Protein AF-A0A9P4HEZ0-F1 (afdb_monomer)

Structure (mmCIF, N/CA/C/O backbone):
data_AF-A0A9P4HEZ0-F1
#
_entry.id   AF-A0A9P4HEZ0-F1
#
loop_
_atom_site.group_PDB
_atom_site.id
_atom_site.type_symbol
_atom_site.label_atom_id
_atom_site.label_alt_id
_atom_site.label_comp_id
_atom_site.label_asym_id
_atom_site.label_entity_id
_atom_site.label_seq_id
_atom_site.pdbx_PDB_ins_code
_atom_site.Cartn_x
_atom_site.Cartn_y
_atom_site.Cartn_z
_atom_site.occupancy
_atom_site.B_iso_or_equiv
_atom_site.auth_seq_id
_atom_site.auth_comp_id
_atom_site.auth_asym_id
_atom_site.auth_atom_id
_atom_site.pdbx_PDB_model_num
ATOM 1 N N . GLU A 1 1 ? -12.670 4.880 1.208 1.00 59.12 1 GLU A N 1
ATOM 2 C CA . GLU A 1 1 ? -13.000 4.079 2.404 1.00 59.12 1 GLU A CA 1
ATOM 3 C C . GLU A 1 1 ? -14.135 3.128 2.044 1.00 59.12 1 GLU A C 1
ATOM 5 O O . GLU A 1 1 ? -14.839 3.412 1.084 1.00 59.12 1 GLU A O 1
ATOM 10 N N . THR A 1 2 ? -14.308 2.001 2.740 1.00 75.50 2 THR A N 1
ATOM 11 C CA . THR A 1 2 ? -15.514 1.177 2.539 1.00 75.50 2 THR A CA 1
ATOM 12 C C . THR A 1 2 ? -16.709 1.837 3.237 1.00 75.50 2 THR A C 1
ATOM 14 O O . THR A 1 2 ? -16.527 2.421 4.311 1.00 75.50 2 THR A O 1
ATOM 17 N N . PRO A 1 3 ? -17.930 1.753 2.677 1.00 83.38 3 PRO A N 1
ATOM 18 C CA . PRO A 1 3 ? -19.104 2.421 3.244 1.00 83.38 3 PRO A CA 1
ATOM 19 C C . PRO A 1 3 ? -19.398 1.969 4.683 1.00 83.38 3 PRO A C 1
ATOM 21 O O . PRO A 1 3 ? -19.691 2.795 5.542 1.00 83.38 3 PRO A O 1
ATOM 24 N N . THR A 1 4 ? -19.229 0.680 4.988 1.00 87.50 4 THR A N 1
ATOM 25 C CA . THR A 1 4 ? -19.408 0.127 6.343 1.00 87.50 4 THR A CA 1
ATOM 26 C C . THR A 1 4 ? -18.432 0.731 7.350 1.00 87.50 4 THR A C 1
ATOM 28 O O . THR A 1 4 ? -18.814 1.086 8.460 1.00 87.50 4 THR A O 1
ATOM 31 N N . ARG A 1 5 ? -17.171 0.929 6.955 1.00 86.38 5 ARG A N 1
ATOM 32 C CA . ARG A 1 5 ? -16.154 1.526 7.825 1.00 86.38 5 ARG A CA 1
ATOM 33 C C . ARG A 1 5 ? -16.460 2.980 8.159 1.00 86.38 5 ARG A C 1
ATOM 35 O O . ARG A 1 5 ? -16.284 3.385 9.306 1.00 86.38 5 ARG A O 1
ATOM 42 N N . ALA A 1 6 ? -16.889 3.757 7.166 1.00 87.69 6 ALA A N 1
ATOM 43 C CA . ALA A 1 6 ? -17.270 5.150 7.377 1.00 87.69 6 ALA A CA 1
ATOM 44 C C . ALA A 1 6 ? -18.439 5.252 8.371 1.00 87.69 6 ALA A C 1
ATOM 46 O O . ALA A 1 6 ? -18.395 6.088 9.270 1.00 87.69 6 ALA A O 1
ATOM 47 N N . LYS A 1 7 ? -19.419 4.340 8.281 1.00 91.69 7 LYS A N 1
ATOM 48 C CA . LYS A 1 7 ? -20.529 4.241 9.242 1.00 91.69 7 LYS A CA 1
ATOM 49 C C . LYS A 1 7 ? -20.051 3.923 10.662 1.00 91.69 7 LYS A C 1
ATOM 51 O O . LYS A 1 7 ? -20.386 4.668 11.576 1.00 91.69 7 LYS A O 1
ATOM 56 N N . VAL A 1 8 ? -19.211 2.897 10.839 1.00 93.31 8 VAL A N 1
ATOM 57 C CA . VAL A 1 8 ? -18.646 2.524 12.155 1.00 93.31 8 VAL A CA 1
ATOM 58 C C . VAL A 1 8 ? -17.880 3.695 12.779 1.00 93.31 8 VAL A C 1
ATOM 60 O O . VAL A 1 8 ? -18.114 4.055 13.930 1.00 93.31 8 VAL A O 1
ATOM 63 N N . ARG A 1 9 ? -16.992 4.340 12.012 1.00 91.31 9 ARG A N 1
ATOM 64 C CA . ARG A 1 9 ? -16.218 5.501 12.485 1.00 91.31 9 ARG A CA 1
ATOM 65 C C . ARG A 1 9 ? -17.104 6.702 12.802 1.00 91.31 9 ARG A C 1
ATOM 67 O O . ARG A 1 9 ? -16.857 7.390 13.787 1.00 91.31 9 ARG A O 1
ATOM 74 N N . GLY A 1 10 ? -18.113 6.960 11.973 1.00 91.31 10 GLY A N 1
ATOM 75 C CA . GLY A 1 10 ? -19.078 8.034 12.183 1.00 91.31 10 GLY A CA 1
ATOM 76 C C . GLY A 1 10 ? -19.891 7.835 13.460 1.00 91.31 10 GLY A C 1
ATOM 77 O O . GLY A 1 10 ? -20.003 8.768 14.249 1.00 91.31 10 GLY A O 1
ATOM 78 N N . ALA A 1 11 ? -20.382 6.617 13.703 1.00 94.62 11 ALA A N 1
ATOM 79 C CA . ALA A 1 11 ? -21.128 6.273 14.912 1.00 94.62 11 ALA A CA 1
ATOM 80 C C . ALA A 1 11 ? -20.282 6.455 16.180 1.00 94.62 11 ALA A C 1
ATOM 82 O O . ALA A 1 11 ? -20.725 7.100 17.124 1.00 94.62 11 ALA A O 1
ATOM 83 N N . ILE A 1 12 ? -19.036 5.972 16.166 1.00 93.69 12 ILE A N 1
ATOM 84 C CA . ILE A 1 12 ? -18.071 6.162 17.261 1.00 93.69 12 ILE A CA 1
ATOM 85 C C . ILE A 1 12 ? -17.850 7.652 17.541 1.00 93.69 12 ILE A C 1
ATOM 87 O O . ILE A 1 12 ? -18.040 8.098 18.669 1.00 93.69 12 ILE A O 1
ATOM 91 N N . ARG A 1 13 ? -17.543 8.445 16.505 1.00 93.06 13 ARG A N 1
ATOM 92 C CA . ARG A 1 13 ? -17.342 9.898 16.640 1.00 93.06 13 ARG A CA 1
ATOM 93 C C . ARG A 1 13 ? -18.577 10.612 17.180 1.00 93.06 13 ARG A C 1
ATOM 95 O O . ARG A 1 13 ? -18.448 11.547 17.962 1.00 93.06 13 ARG A O 1
ATOM 102 N N . PHE A 1 14 ? -19.767 10.193 16.756 1.00 94.75 14 PHE A N 1
ATOM 103 C CA . PHE A 1 14 ? -21.024 10.759 17.231 1.00 94.75 14 PHE A CA 1
ATOM 104 C C . PHE A 1 14 ? -21.256 10.464 18.719 1.00 94.75 14 PHE A C 1
ATOM 106 O O . PHE A 1 14 ? -21.579 11.381 19.474 1.00 94.75 14 PHE A O 1
ATOM 113 N N . LEU A 1 15 ? -21.052 9.215 19.148 1.00 94.94 15 LEU A N 1
ATOM 114 C CA . LEU A 1 15 ? -21.206 8.801 20.546 1.00 94.94 15 LEU A CA 1
ATOM 115 C C . LEU A 1 15 ? -20.194 9.507 21.457 1.00 94.94 15 LEU A C 1
ATOM 117 O O . LEU A 1 15 ? -20.569 10.012 22.515 1.00 94.94 15 LEU A O 1
ATOM 121 N N . GLU A 1 16 ? -18.943 9.632 21.006 1.00 93.19 16 GLU A N 1
ATOM 122 C CA . GLU A 1 16 ? -17.896 10.397 21.694 1.00 93.19 16 GLU A CA 1
ATOM 123 C C . GLU A 1 16 ? -18.256 11.884 21.805 1.00 93.19 16 GLU A C 1
ATOM 125 O O . GLU A 1 16 ? -18.187 12.456 22.893 1.00 93.19 16 GLU A O 1
ATOM 130 N N . ALA A 1 17 ? -18.712 12.507 20.713 1.00 94.94 17 ALA A N 1
ATOM 131 C CA . ALA A 1 17 ? -19.114 13.914 20.703 1.00 94.94 17 ALA A CA 1
ATOM 132 C C . ALA A 1 17 ? -20.312 14.192 21.626 1.00 94.94 17 ALA A C 1
ATOM 134 O O . ALA A 1 17 ? -20.389 15.251 22.250 1.00 94.94 17 ALA A O 1
ATOM 135 N N . LYS A 1 18 ? -21.242 13.238 21.735 1.00 95.50 18 LYS A N 1
ATOM 136 C CA . LYS A 1 18 ? -22.395 13.307 22.640 1.00 95.50 18 LYS A CA 1
ATOM 137 C C . LYS A 1 18 ? -22.081 12.859 24.070 1.00 95.50 18 LYS A C 1
ATOM 139 O O . LYS A 1 18 ? -22.957 12.977 24.921 1.00 95.50 18 LYS A O 1
ATOM 144 N N . LYS A 1 19 ? -20.857 12.386 24.342 1.00 94.19 19 LYS A N 1
ATOM 145 C CA . LYS A 1 19 ? -20.417 11.840 25.638 1.00 94.19 19 LYS A CA 1
ATOM 146 C C . LYS A 1 19 ? -21.336 10.733 26.171 1.00 94.19 19 LYS A C 1
ATOM 148 O O . LYS A 1 19 ? -21.525 10.604 27.378 1.00 94.19 19 LYS A O 1
ATOM 153 N N . ILE A 1 20 ? -21.915 9.944 25.270 1.00 94.00 20 ILE A N 1
ATOM 154 C CA . ILE A 1 20 ? -22.747 8.796 25.637 1.00 94.00 20 ILE A CA 1
ATOM 155 C C . ILE A 1 20 ? -21.800 7.632 25.947 1.00 94.00 20 ILE A C 1
ATOM 157 O O . ILE A 1 20 ? -20.951 7.341 25.106 1.00 94.00 20 ILE A O 1
ATOM 161 N N . PRO A 1 21 ? -21.900 6.963 27.108 1.00 93.44 21 PRO A N 1
ATOM 162 C CA . PRO A 1 21 ? -21.130 5.752 27.376 1.00 93.44 21 PRO A CA 1
ATOM 163 C C . PRO A 1 21 ? -21.527 4.641 26.401 1.00 93.44 21 PRO A C 1
ATOM 165 O O . PRO A 1 21 ? -22.713 4.370 26.223 1.00 93.44 21 PRO A O 1
ATOM 168 N N . TYR A 1 22 ? -20.550 3.998 25.765 1.00 94.44 22 TYR A N 1
ATOM 169 C CA . TYR A 1 22 ? -20.795 2.917 24.812 1.00 94.44 22 TYR A CA 1
ATOM 170 C C . TYR A 1 22 ? -19.645 1.911 24.816 1.00 94.44 22 TYR A C 1
ATOM 172 O O . TYR A 1 22 ? -18.495 2.268 25.091 1.00 94.44 22 TYR A O 1
ATOM 180 N N . PHE A 1 23 ? -19.936 0.665 24.443 1.00 94.25 23 PHE A N 1
ATOM 181 C CA . PHE A 1 23 ? -18.904 -0.304 24.100 1.00 94.25 23 PHE A CA 1
ATOM 182 C C . PHE A 1 23 ? -18.692 -0.308 22.588 1.00 94.25 23 PHE A C 1
ATOM 184 O O . PHE A 1 23 ? -19.632 -0.340 21.796 1.00 94.25 23 PHE A O 1
ATOM 191 N N . LYS A 1 24 ? -17.427 -0.296 22.154 1.00 93.25 24 LYS A N 1
ATOM 192 C CA . LYS A 1 24 ? -17.086 -0.374 20.720 1.00 93.25 24 LYS A CA 1
ATOM 193 C C . LYS A 1 24 ? -17.627 -1.652 20.075 1.00 93.25 24 LYS A C 1
ATOM 195 O O . LYS A 1 24 ? -17.956 -1.629 18.894 1.00 93.25 24 LYS A O 1
ATOM 200 N N . GLN A 1 25 ? -17.751 -2.725 20.858 1.00 94.44 25 GLN A N 1
ATOM 201 C CA . GLN A 1 25 ? -18.311 -3.991 20.402 1.00 94.44 25 GLN A CA 1
ATOM 202 C C . GLN A 1 25 ? -19.777 -3.853 19.974 1.00 94.44 25 GLN A C 1
ATOM 204 O O . GLN A 1 25 ? -20.106 -4.300 18.883 1.00 94.44 25 GLN A O 1
ATOM 209 N N . ASP A 1 26 ? -20.601 -3.117 20.726 1.00 94.75 26 ASP A N 1
ATOM 210 C CA . ASP A 1 26 ? -22.008 -2.875 20.374 1.00 94.75 26 ASP A CA 1
ATOM 211 C C . ASP A 1 26 ? -22.139 -2.163 19.022 1.00 94.75 26 ASP A C 1
ATOM 213 O O . ASP A 1 26 ? -23.014 -2.465 18.211 1.00 94.75 26 ASP A O 1
ATOM 217 N N . VAL A 1 27 ? -21.223 -1.229 18.743 1.00 94.75 27 VAL A N 1
ATOM 218 C CA . VAL A 1 27 ? -21.169 -0.538 17.450 1.00 94.75 27 VAL A CA 1
ATOM 219 C C . VAL A 1 27 ? -20.773 -1.506 16.336 1.00 94.75 27 VAL A C 1
ATOM 221 O O . VAL A 1 27 ? -21.322 -1.439 15.238 1.00 94.75 27 VAL A O 1
ATOM 224 N N . PHE A 1 28 ? -19.824 -2.409 16.587 1.00 95.75 28 PHE A N 1
ATOM 225 C CA . PHE A 1 28 ? -19.426 -3.411 15.599 1.00 95.75 28 PHE A CA 1
ATOM 226 C C . PHE A 1 28 ? -20.570 -4.379 15.297 1.00 95.75 28 PHE A C 1
ATOM 228 O O . PHE A 1 28 ? -20.867 -4.602 14.122 1.00 95.75 28 PHE A O 1
ATOM 235 N N . ASP A 1 29 ? -21.259 -4.861 16.329 1.00 95.00 29 ASP A N 1
ATOM 236 C CA . ASP A 1 29 ? -22.385 -5.783 16.203 1.00 95.00 29 ASP A CA 1
ATOM 237 C C . ASP A 1 29 ? -23.565 -5.127 15.472 1.00 95.00 29 ASP A C 1
ATOM 239 O O . ASP A 1 29 ? -24.130 -5.730 14.558 1.00 95.00 29 ASP A O 1
ATOM 243 N N . HIS A 1 30 ? -23.860 -3.849 15.754 1.00 95.00 30 HIS A N 1
ATOM 244 C CA . HIS A 1 30 ? -24.886 -3.079 15.039 1.00 95.00 30 HIS A CA 1
ATOM 245 C C . HIS A 1 30 ? -24.638 -3.007 13.523 1.00 95.00 30 HIS A C 1
ATOM 247 O O . HIS A 1 30 ? -25.576 -3.051 12.727 1.00 95.00 30 HIS A O 1
ATOM 253 N N . PHE A 1 31 ? -23.373 -2.913 13.105 1.00 94.31 31 PHE A N 1
ATOM 254 C CA . PHE A 1 31 ? -22.991 -2.892 11.691 1.00 94.31 31 PHE A CA 1
ATOM 255 C C . PHE A 1 31 ? -22.615 -4.273 11.130 1.00 94.31 31 PHE A C 1
ATOM 257 O O . PHE A 1 31 ? -22.092 -4.339 10.014 1.00 94.31 31 PHE A O 1
ATOM 264 N N . ALA A 1 32 ? -22.879 -5.357 11.871 1.00 94.81 32 ALA A N 1
ATOM 265 C CA . ALA A 1 32 ? -22.524 -6.731 11.513 1.00 94.81 32 ALA A CA 1
ATOM 266 C C . ALA A 1 32 ? -21.029 -6.904 11.162 1.00 94.81 32 ALA A C 1
ATOM 268 O O . ALA A 1 32 ? -20.658 -7.601 10.214 1.00 94.81 32 ALA A O 1
ATOM 269 N N . VAL A 1 33 ? -20.152 -6.234 11.912 1.00 94.19 33 VAL A N 1
ATOM 270 C CA . VAL A 1 33 ? -18.697 -6.293 11.747 1.00 94.19 33 VAL A CA 1
ATOM 271 C C . VAL A 1 33 ? -18.103 -7.174 12.841 1.00 94.19 33 VAL A C 1
ATOM 273 O O . VAL A 1 33 ? -18.335 -6.954 14.022 1.00 94.19 33 VAL A O 1
ATOM 276 N N . SER A 1 34 ? -17.272 -8.150 12.467 1.00 94.12 34 SER A N 1
ATOM 277 C CA . SER A 1 34 ? -16.575 -8.978 13.463 1.00 94.12 34 SER A CA 1
ATOM 278 C C . SER A 1 34 ? -15.637 -8.142 14.343 1.00 94.12 34 SER A C 1
ATOM 280 O O . SER A 1 34 ? -15.023 -7.190 13.858 1.00 94.12 34 SER A O 1
ATOM 282 N N . HIS A 1 35 ? -15.430 -8.548 15.602 1.00 92.31 35 HIS A N 1
ATOM 283 C CA . HIS A 1 35 ? -14.535 -7.865 16.553 1.00 92.31 35 HIS A CA 1
ATOM 284 C C . HIS A 1 35 ? -13.180 -7.495 15.915 1.00 92.31 35 HIS A C 1
ATOM 286 O O . HIS A 1 35 ? -12.770 -6.333 15.898 1.00 92.31 35 HIS A O 1
ATOM 292 N N . ARG A 1 36 ? -12.504 -8.466 15.284 1.00 91.56 36 ARG A N 1
ATOM 293 C CA . ARG A 1 36 ? -11.201 -8.251 14.625 1.00 91.56 36 ARG A CA 1
ATOM 294 C C . ARG A 1 36 ? -11.267 -7.204 13.509 1.00 91.56 36 ARG A C 1
ATOM 296 O O . ARG A 1 36 ? -10.359 -6.382 13.388 1.00 91.56 36 ARG A O 1
ATOM 303 N N . GLN A 1 37 ? -12.312 -7.236 12.682 1.00 89.75 37 GLN A N 1
ATOM 304 C CA . GLN A 1 37 ? -12.492 -6.261 11.606 1.00 89.75 37 GLN A CA 1
ATOM 305 C C . GLN A 1 37 ? -12.832 -4.874 12.155 1.00 89.75 37 GLN A C 1
ATOM 307 O O . GLN A 1 37 ? -12.290 -3.894 11.652 1.00 89.75 37 GLN A O 1
ATOM 312 N N . GLY A 1 38 ? -13.660 -4.786 13.199 1.00 91.31 38 GLY A N 1
ATOM 313 C CA . GLY A 1 38 ? -14.033 -3.531 13.850 1.00 91.31 38 GLY A CA 1
ATOM 314 C C . GLY A 1 38 ? -12.810 -2.785 14.379 1.00 91.31 38 GLY A C 1
ATOM 315 O O . GLY A 1 38 ? -12.588 -1.623 14.033 1.00 91.31 38 GLY A O 1
ATOM 316 N N . TRP A 1 39 ? -11.930 -3.486 15.098 1.00 93.19 39 TR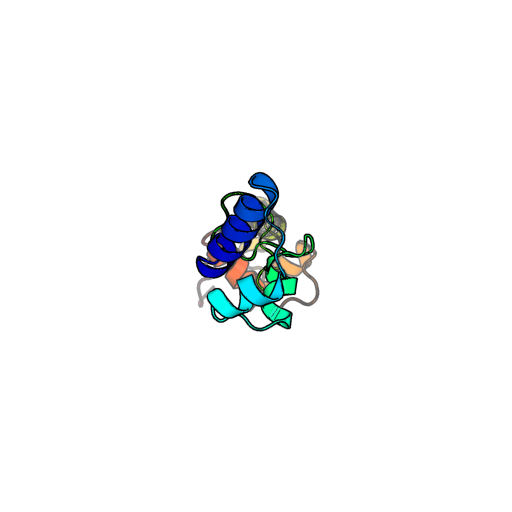P A N 1
ATOM 317 C CA . TRP A 1 39 ? -10.659 -2.927 15.569 1.00 93.19 39 TRP A CA 1
ATOM 318 C C . TRP A 1 39 ? -9.723 -2.508 14.430 1.00 93.19 39 TRP A C 1
ATOM 320 O O . TRP A 1 39 ? -9.128 -1.430 14.477 1.00 93.19 39 TRP A O 1
ATOM 330 N N . ALA A 1 40 ? -9.635 -3.304 13.361 1.00 89.25 40 ALA A N 1
ATOM 331 C CA . ALA A 1 40 ? -8.853 -2.940 12.179 1.00 89.25 40 ALA A CA 1
ATOM 332 C C . ALA A 1 40 ? -9.422 -1.716 11.435 1.00 89.25 40 ALA A C 1
ATOM 334 O O . ALA A 1 40 ? -8.683 -0.973 10.791 1.00 89.25 40 ALA A O 1
ATOM 335 N N . MET A 1 41 ? -10.736 -1.489 11.509 1.00 87.75 41 MET A N 1
ATOM 336 C CA . MET A 1 41 ? -11.385 -0.326 10.908 1.00 87.75 41 MET A CA 1
ATOM 337 C C . MET A 1 41 ? -11.062 0.966 11.660 1.00 87.75 41 MET A C 1
ATOM 339 O O . MET A 1 41 ? -10.922 2.011 11.011 1.00 87.75 41 MET A O 1
ATOM 343 N N . ILE A 1 42 ? -10.929 0.916 12.987 1.00 88.56 42 ILE A N 1
ATOM 344 C CA . ILE A 1 42 ? -10.649 2.094 13.820 1.00 88.56 42 ILE A CA 1
ATOM 345 C C . ILE A 1 42 ? -9.158 2.371 14.026 1.00 88.56 42 ILE A C 1
ATOM 347 O O . ILE A 1 42 ? -8.819 3.511 14.318 1.00 88.56 42 ILE A O 1
ATOM 351 N N . SER A 1 43 ? -8.271 1.395 13.809 1.00 86.31 43 SER A N 1
ATOM 352 C CA . SER A 1 43 ? -6.829 1.597 13.981 1.00 86.31 43 SER A CA 1
ATOM 353 C C . SER A 1 43 ? -6.246 2.649 13.022 1.00 86.31 43 SER A C 1
ATOM 355 O O . SER A 1 43 ? -6.647 2.771 11.857 1.00 86.31 43 SER A O 1
ATOM 357 N N . GLU A 1 44 ? -5.269 3.412 13.521 1.00 69.75 44 GLU A N 1
ATOM 358 C CA . GLU A 1 44 ? -4.535 4.432 12.754 1.00 69.75 44 GLU A CA 1
ATOM 359 C C . GLU A 1 44 ? -3.590 3.814 11.714 1.00 69.75 44 GLU A C 1
ATOM 361 O O . GLU A 1 44 ? -3.354 4.400 10.661 1.00 69.75 44 GLU A O 1
ATOM 366 N N . ALA A 1 45 ? -3.130 2.579 11.946 1.00 62.62 45 ALA A N 1
ATOM 367 C CA . ALA A 1 45 ? -2.248 1.827 11.048 1.00 62.62 45 ALA A CA 1
ATOM 368 C C . ALA A 1 45 ? -2.918 1.368 9.735 1.00 62.62 45 ALA A C 1
ATOM 370 O O . ALA A 1 45 ? -2.297 0.699 8.901 1.00 62.62 45 ALA A O 1
ATOM 371 N N . TYR A 1 46 ? -4.195 1.689 9.525 1.00 64.06 46 TYR A N 1
ATOM 372 C CA . TYR A 1 46 ? -4.875 1.341 8.290 1.00 64.06 46 TYR A CA 1
ATOM 373 C C . TYR A 1 46 ? -4.360 2.192 7.125 1.00 64.06 46 TYR A C 1
ATOM 375 O O . TYR A 1 46 ? -4.711 3.363 6.967 1.00 64.06 46 TYR A O 1
ATOM 383 N N . LYS A 1 47 ? -3.596 1.554 6.240 1.00 62.94 47 LYS A N 1
ATOM 384 C CA . LYS A 1 47 ? -3.262 2.111 4.929 1.00 62.94 47 LYS A CA 1
ATOM 385 C C . LYS A 1 47 ? -4.522 2.147 4.076 1.00 62.94 47 LYS A C 1
ATOM 387 O O . LYS A 1 47 ? -5.151 1.114 3.851 1.00 62.94 47 LYS A O 1
ATOM 392 N N . ASP A 1 48 ? -4.899 3.330 3.607 1.00 59.19 48 ASP A N 1
ATOM 393 C CA . ASP A 1 48 ? -6.022 3.465 2.690 1.00 59.19 48 ASP A CA 1
ATOM 394 C C . ASP A 1 48 ? -5.739 2.708 1.390 1.00 59.19 48 ASP A C 1
ATOM 396 O O . ASP A 1 48 ? -4.791 3.006 0.670 1.00 59.19 48 ASP A O 1
ATOM 400 N N . ARG A 1 49 ? -6.569 1.700 1.116 1.00 60.19 49 ARG A N 1
ATOM 401 C CA . ARG A 1 49 ? -6.468 0.831 -0.059 1.00 60.19 49 ARG A CA 1
ATOM 402 C C . ARG A 1 49 ? -7.433 1.256 -1.165 1.00 60.19 49 ARG A C 1
ATOM 404 O O . ARG A 1 49 ? -7.854 0.389 -1.927 1.00 60.19 49 ARG A O 1
ATOM 411 N N . GLN A 1 50 ? -7.883 2.510 -1.197 1.00 59.66 50 GLN A N 1
ATOM 412 C CA . GLN A 1 50 ? -8.765 3.003 -2.257 1.00 59.66 50 GLN A CA 1
ATOM 413 C C . GLN A 1 50 ? -8.168 2.756 -3.647 1.00 59.66 50 GLN A C 1
ATOM 415 O O . GLN A 1 50 ? -6.982 2.980 -3.865 1.00 59.66 50 GLN A O 1
ATOM 420 N N . HIS A 1 51 ? -9.009 2.284 -4.568 1.00 52.47 51 HIS A N 1
ATOM 421 C CA . HIS A 1 51 ? -8.677 2.169 -5.986 1.00 52.47 51 HIS A CA 1
ATOM 422 C C . HIS A 1 51 ? -8.689 3.579 -6.600 1.00 52.47 51 HIS A C 1
ATOM 424 O O . HIS A 1 51 ? -9.591 4.350 -6.281 1.00 52.47 51 HIS A O 1
ATOM 430 N N . HIS A 1 52 ? -7.710 3.920 -7.445 1.00 55.72 52 HIS A N 1
ATOM 431 C CA . HIS A 1 52 ? -7.564 5.257 -8.054 1.00 55.72 52 HIS A CA 1
ATOM 432 C C . HIS A 1 52 ? -7.516 6.410 -7.043 1.00 55.72 52 HIS A C 1
ATOM 434 O O . HIS A 1 52 ? -8.281 7.371 -7.123 1.00 55.72 52 HIS A O 1
ATOM 440 N N . ARG A 1 53 ? -6.604 6.337 -6.073 1.00 60.53 53 ARG A N 1
ATOM 441 C CA . ARG A 1 53 ? -6.386 7.476 -5.181 1.00 60.53 53 ARG A CA 1
ATOM 442 C C . ARG A 1 53 ? -5.783 8.644 -5.983 1.00 60.53 53 ARG A C 1
ATOM 444 O O . ARG A 1 53 ? -4.768 8.440 -6.643 1.00 60.53 53 ARG A O 1
ATOM 451 N N . PRO A 1 54 ? -6.349 9.865 -5.917 1.00 59.84 54 PRO A N 1
ATOM 452 C CA . PRO A 1 54 ? -5.817 11.007 -6.666 1.00 59.84 54 PRO A CA 1
ATOM 453 C C . PRO A 1 54 ? -4.464 11.496 -6.125 1.00 59.84 54 PRO A C 1
ATOM 455 O O . PRO A 1 54 ? -3.744 12.206 -6.820 1.00 59.84 54 PRO A O 1
ATOM 458 N N . LYS A 1 55 ? -4.116 11.139 -4.880 1.00 58.88 55 LYS A N 1
ATOM 459 C CA . LYS A 1 55 ? -2.846 11.478 -4.226 1.00 58.88 55 LYS A CA 1
ATOM 460 C C . LYS A 1 55 ? -2.339 10.310 -3.376 1.00 58.88 55 LYS A C 1
ATOM 462 O O . LYS A 1 55 ? -3.122 9.678 -2.661 1.00 58.88 55 LYS A O 1
ATOM 467 N N . GLY A 1 56 ? -1.026 10.091 -3.415 1.00 63.50 56 GLY A N 1
ATOM 468 C CA . GLY A 1 56 ? -0.306 9.050 -2.675 1.00 63.50 56 GLY A CA 1
ATOM 469 C C . GLY A 1 56 ? 0.326 7.998 -3.589 1.00 63.50 56 GLY A C 1
ATOM 470 O O . GLY A 1 56 ? -0.050 7.870 -4.751 1.00 63.50 56 GLY A O 1
ATOM 471 N N . GLU A 1 57 ? 1.297 7.255 -3.061 1.00 61.59 57 GLU A N 1
ATOM 472 C CA . GLU A 1 57 ? 1.898 6.124 -3.771 1.00 61.59 57 GLU A CA 1
ATOM 473 C C . GLU A 1 57 ? 0.911 4.948 -3.841 1.00 61.59 57 GLU A C 1
ATOM 475 O O . GLU A 1 57 ? 0.252 4.609 -2.855 1.00 61.59 57 GLU A O 1
ATOM 480 N N . GLU A 1 58 ? 0.802 4.315 -5.012 1.00 61.69 58 GLU A N 1
ATOM 481 C CA . GLU A 1 58 ? 0.015 3.092 -5.176 1.00 61.69 58 GLU A CA 1
ATOM 482 C C . GLU A 1 58 ? 0.679 1.962 -4.380 1.00 61.69 58 GLU A C 1
ATOM 484 O O . GLU A 1 58 ? 1.772 1.500 -4.704 1.00 61.69 58 GLU A O 1
ATOM 489 N N . HIS A 1 59 ? 0.018 1.529 -3.308 1.00 61.56 59 HIS A N 1
ATOM 490 C CA . HIS A 1 59 ? 0.517 0.467 -2.436 1.00 61.56 59 HIS A CA 1
ATOM 491 C C . HIS A 1 59 ? 0.024 -0.927 -2.851 1.00 61.56 59 HIS A C 1
ATOM 493 O O . HIS A 1 59 ? 0.376 -1.913 -2.198 1.00 61.56 59 HIS A O 1
ATOM 499 N N . ARG A 1 60 ? -0.823 -1.038 -3.886 1.00 59.41 60 ARG A N 1
ATOM 500 C CA . ARG A 1 60 ? -1.258 -2.327 -4.437 1.00 59.41 60 ARG A CA 1
ATOM 501 C C . ARG A 1 60 ? -0.360 -2.762 -5.596 1.00 59.41 60 ARG A C 1
ATOM 503 O O . ARG A 1 60 ? 0.022 -1.973 -6.452 1.00 59.41 60 ARG A O 1
ATOM 510 N N . GLY A 1 61 ? -0.120 -4.070 -5.670 1.00 68.00 61 GLY A N 1
ATOM 511 C CA . GLY A 1 61 ? 0.607 -4.706 -6.767 1.00 68.00 61 GLY A CA 1
ATOM 512 C C . GLY A 1 61 ? 2.103 -4.881 -6.503 1.00 68.00 61 GLY A C 1
ATOM 513 O O . GLY A 1 61 ? 2.668 -4.366 -5.542 1.00 68.00 61 GLY A O 1
ATOM 514 N N . ARG A 1 62 ? 2.746 -5.675 -7.362 1.00 73.56 62 ARG A N 1
ATOM 515 C CA . ARG A 1 62 ? 4.196 -5.880 -7.332 1.00 73.56 62 ARG A CA 1
ATOM 516 C C . ARG A 1 62 ? 4.893 -4.592 -7.796 1.00 73.56 62 ARG A C 1
ATOM 518 O O . ARG A 1 62 ? 4.508 -4.084 -8.853 1.00 73.56 62 ARG A O 1
ATOM 525 N N . PRO A 1 63 ? 5.934 -4.105 -7.090 1.00 73.88 63 PRO A N 1
ATOM 526 C CA . PRO A 1 63 ? 6.737 -2.985 -7.565 1.00 73.88 63 PRO A CA 1
ATOM 527 C C . PRO A 1 63 ? 7.214 -3.214 -9.000 1.00 73.88 63 PRO A C 1
ATOM 529 O O . PRO A 1 63 ? 7.613 -4.325 -9.373 1.00 73.88 63 PRO A O 1
ATOM 532 N N . ARG A 1 64 ? 7.148 -2.164 -9.821 1.00 75.12 64 ARG A N 1
ATOM 533 C CA . ARG A 1 64 ? 7.595 -2.240 -11.213 1.00 75.12 64 ARG A CA 1
ATOM 534 C C . ARG A 1 64 ? 9.101 -2.493 -11.234 1.00 75.12 64 ARG A C 1
ATOM 536 O O . ARG A 1 64 ? 9.858 -1.729 -10.649 1.00 75.12 64 ARG A O 1
ATOM 543 N N . LYS A 1 65 ? 9.527 -3.533 -11.956 1.00 82.50 65 LYS A N 1
ATOM 544 C CA . LYS A 1 65 ? 10.954 -3.807 -12.205 1.00 82.50 65 LYS A CA 1
ATOM 545 C C . LYS A 1 65 ? 11.617 -2.715 -13.049 1.00 82.50 65 LYS A C 1
ATOM 547 O O . LYS A 1 65 ? 12.807 -2.480 -12.929 1.00 82.50 65 LYS A O 1
ATOM 552 N N . VAL A 1 66 ? 10.832 -2.071 -13.911 1.00 83.75 66 VAL A N 1
ATOM 553 C CA . VAL A 1 66 ? 11.286 -1.018 -14.818 1.00 83.75 66 VAL A CA 1
ATOM 554 C C . VAL A 1 66 ? 10.692 0.305 -14.347 1.00 83.75 66 VAL A C 1
ATOM 556 O O . VAL A 1 66 ? 9.472 0.490 -14.381 1.00 83.75 66 VAL A O 1
ATOM 559 N N . THR A 1 67 ? 11.542 1.216 -13.874 1.00 85.06 67 THR A N 1
ATOM 560 C CA . THR A 1 67 ? 11.119 2.582 -13.517 1.00 85.06 67 THR A CA 1
ATOM 561 C C . THR A 1 67 ? 10.917 3.428 -14.776 1.00 85.06 67 THR A C 1
ATOM 563 O O . THR A 1 67 ? 11.455 3.102 -15.829 1.00 85.06 67 THR A O 1
ATOM 566 N N . ILE A 1 68 ? 10.179 4.540 -14.672 1.00 83.00 68 ILE A N 1
ATOM 567 C CA . ILE A 1 68 ? 9.880 5.456 -15.796 1.00 83.00 68 ILE A CA 1
ATOM 568 C C . ILE A 1 68 ? 11.154 6.047 -16.427 1.00 83.00 68 ILE A C 1
ATOM 570 O O . ILE A 1 68 ? 11.152 6.421 -17.598 1.00 83.00 68 ILE A O 1
ATOM 574 N N . TRP A 1 69 ? 12.246 6.118 -15.666 1.00 86.62 69 TRP A N 1
ATOM 575 C CA . TRP A 1 69 ? 13.531 6.610 -16.151 1.00 86.62 69 TRP A CA 1
ATOM 576 C C . TRP A 1 69 ? 14.141 5.692 -17.222 1.00 86.62 69 TRP A C 1
ATOM 578 O O . TRP A 1 69 ? 14.595 6.179 -18.253 1.00 86.62 69 TRP A O 1
ATOM 588 N N . HIS A 1 70 ? 14.056 4.369 -17.053 1.00 87.50 70 HIS A N 1
A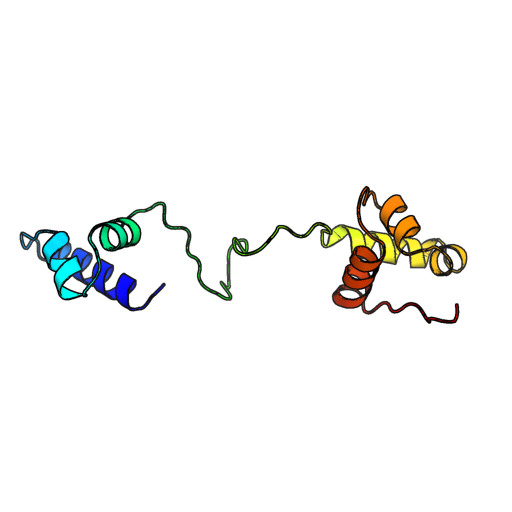TOM 589 C CA . HIS A 1 70 ? 14.711 3.434 -17.972 1.00 87.50 70 HIS A CA 1
ATOM 590 C C . HIS A 1 70 ? 14.156 3.498 -19.410 1.00 87.50 70 HIS A C 1
ATOM 592 O O . HIS A 1 70 ? 14.962 3.570 -20.333 1.00 87.50 70 HIS A O 1
ATOM 598 N N . PRO A 1 71 ? 12.827 3.533 -19.671 1.00 86.50 71 PRO A N 1
ATOM 599 C CA . PRO A 1 71 ? 12.304 3.730 -21.025 1.00 86.50 71 PRO A CA 1
ATOM 600 C C . PRO A 1 71 ? 12.740 5.042 -21.678 1.00 86.50 71 PRO A C 1
ATOM 602 O O . PRO A 1 71 ? 12.951 5.068 -22.888 1.00 86.50 71 PRO A O 1
ATOM 605 N N . LYS A 1 72 ? 12.909 6.115 -20.895 1.00 88.50 72 LYS A N 1
ATOM 606 C CA . LYS A 1 72 ? 13.404 7.400 -21.408 1.00 88.50 72 LYS A CA 1
ATOM 607 C C . LYS A 1 72 ? 14.871 7.313 -21.815 1.00 88.50 72 LYS A C 1
ATOM 609 O O . LYS A 1 72 ? 15.228 7.789 -22.886 1.00 88.50 72 LYS A O 1
ATOM 614 N N . GLU A 1 73 ? 15.699 6.662 -21.005 1.00 89.06 73 GLU A N 1
ATOM 615 C CA . GLU A 1 73 ? 17.121 6.502 -21.318 1.00 89.06 73 GLU A CA 1
ATOM 616 C C . GLU A 1 73 ? 17.341 5.565 -22.517 1.00 89.06 73 GLU A C 1
ATOM 618 O O . GLU A 1 73 ? 18.181 5.815 -23.382 1.00 89.06 73 GLU A O 1
ATOM 623 N N . MET A 1 74 ? 16.514 4.522 -22.636 1.00 86.31 74 MET A N 1
ATOM 624 C CA . MET A 1 74 ? 16.497 3.634 -23.800 1.00 86.31 74 MET A CA 1
ATOM 625 C C . MET A 1 74 ? 16.051 4.355 -25.083 1.00 86.31 74 MET A C 1
ATOM 627 O O . MET A 1 74 ? 16.606 4.099 -26.153 1.00 86.31 74 MET A O 1
ATOM 631 N N . ASP A 1 75 ? 15.066 5.255 -24.996 1.00 87.31 75 ASP A N 1
ATOM 632 C CA . ASP A 1 75 ? 14.642 6.120 -26.107 1.00 87.31 75 ASP A CA 1
ATOM 633 C C . ASP A 1 75 ? 15.748 7.093 -26.528 1.00 87.31 75 ASP A C 1
ATOM 635 O O . ASP A 1 75 ? 16.066 7.192 -27.713 1.00 87.31 75 ASP A O 1
ATOM 639 N N . ARG A 1 76 ? 16.387 7.751 -25.557 1.00 87.44 76 ARG A N 1
ATOM 640 C CA . ARG A 1 76 ? 17.530 8.639 -25.780 1.00 87.44 76 ARG A CA 1
ATOM 641 C C . ARG A 1 76 ? 18.67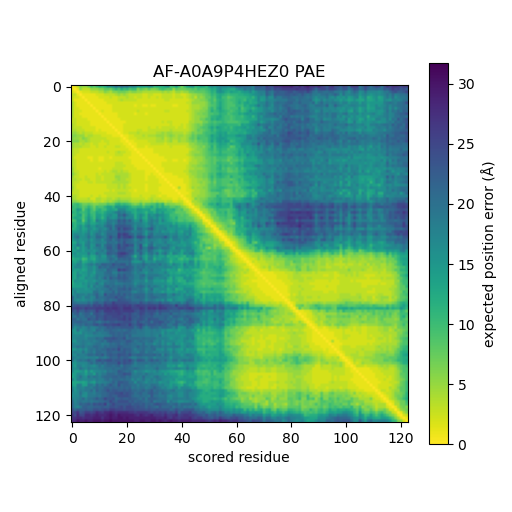4 7.911 -26.486 1.00 87.44 76 ARG A C 1
ATOM 643 O O . ARG A 1 76 ? 19.103 8.349 -27.548 1.00 87.44 76 ARG A O 1
ATOM 650 N N . THR A 1 77 ? 19.072 6.747 -25.972 1.00 85.88 77 THR A N 1
ATOM 651 C CA . THR A 1 77 ? 20.108 5.898 -26.584 1.00 85.88 77 THR A CA 1
ATOM 652 C C . THR A 1 77 ? 19.765 5.556 -28.038 1.0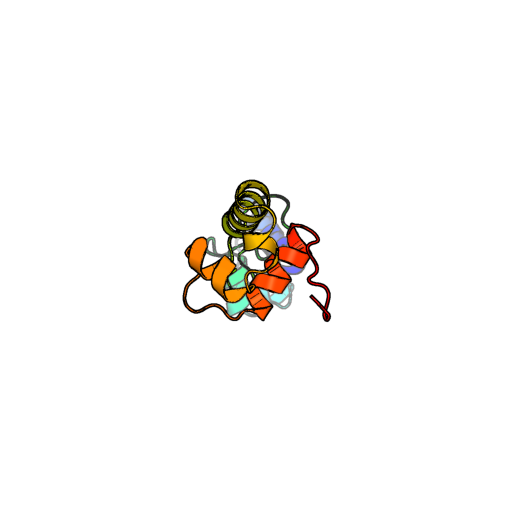0 85.88 77 THR A C 1
ATOM 654 O O . THR A 1 77 ? 20.621 5.610 -28.914 1.00 85.88 77 THR A O 1
ATOM 657 N N . ARG A 1 78 ? 18.496 5.241 -28.334 1.00 83.00 78 ARG A N 1
ATOM 658 C CA . ARG A 1 78 ? 18.043 4.945 -29.705 1.00 83.00 78 ARG A CA 1
ATOM 659 C C . ARG A 1 78 ? 18.038 6.150 -30.643 1.00 83.00 78 ARG A C 1
ATOM 661 O O . ARG A 1 78 ? 18.112 5.953 -31.856 1.00 83.00 78 ARG A O 1
ATOM 668 N N . LYS A 1 79 ? 17.913 7.365 -30.114 1.00 83.50 79 LYS A N 1
ATOM 669 C CA . LYS A 1 79 ? 18.002 8.609 -30.889 1.00 83.50 79 LYS A CA 1
ATOM 670 C C . LYS A 1 79 ? 19.454 9.004 -31.147 1.00 83.50 79 LYS A C 1
ATOM 672 O O . LYS A 1 79 ? 19.761 9.396 -32.265 1.00 83.50 79 LYS A O 1
ATOM 677 N N . GLU A 1 80 ? 20.321 8.858 -30.147 1.00 83.56 80 GLU A N 1
ATOM 678 C CA . GLU A 1 80 ? 21.740 9.236 -30.208 1.00 83.56 80 GLU A CA 1
ATOM 679 C C . GLU A 1 80 ? 22.571 8.264 -31.060 1.00 83.56 80 GLU A C 1
ATOM 681 O O . GLU A 1 80 ? 23.253 8.686 -31.987 1.00 83.56 80 GLU A O 1
ATOM 686 N N . ASP A 1 81 ? 22.453 6.956 -30.819 1.00 76.56 81 ASP A N 1
ATOM 687 C CA . ASP A 1 81 ? 23.220 5.927 -31.542 1.00 76.56 81 ASP A CA 1
ATOM 688 C C . ASP A 1 81 ? 22.611 5.588 -32.925 1.00 76.56 81 ASP A C 1
ATOM 690 O O . ASP A 1 81 ? 23.126 4.746 -33.668 1.00 76.56 81 ASP A O 1
ATOM 694 N N . GLY A 1 82 ? 21.465 6.189 -33.264 1.00 73.38 82 GLY A N 1
ATOM 695 C CA . GLY A 1 82 ? 20.814 6.064 -34.566 1.00 73.38 82 GLY A CA 1
ATOM 696 C C . GLY A 1 82 ? 20.518 4.618 -34.988 1.00 73.38 82 GLY A C 1
ATOM 697 O O . GLY A 1 82 ? 19.702 3.919 -34.382 1.00 73.38 82 GLY A O 1
ATOM 698 N N . PHE A 1 83 ? 21.129 4.178 -36.092 1.00 70.25 83 PHE A N 1
ATOM 699 C CA . PHE A 1 83 ? 20.856 2.881 -36.724 1.00 70.25 83 PHE A CA 1
ATOM 700 C C . PHE A 1 83 ? 21.303 1.686 -35.866 1.00 70.25 83 PHE A C 1
ATOM 702 O O . PHE A 1 83 ? 20.551 0.718 -35.714 1.00 70.25 83 PHE A O 1
ATOM 709 N N . GLU A 1 84 ? 22.473 1.774 -35.230 1.00 73.12 84 GLU A N 1
ATOM 710 C CA . GLU A 1 84 ? 23.044 0.676 -34.439 1.00 73.12 84 GLU A CA 1
ATOM 711 C C . GLU A 1 84 ? 22.164 0.331 -33.229 1.00 73.12 84 GLU A C 1
ATOM 713 O O . GLU A 1 84 ? 21.859 -0.838 -32.973 1.00 73.12 84 GLU A O 1
ATOM 718 N N . ALA A 1 85 ? 21.626 1.339 -32.535 1.00 71.62 85 ALA A N 1
ATOM 719 C CA . ALA A 1 85 ? 20.700 1.107 -31.426 1.00 71.62 85 ALA A CA 1
ATOM 720 C C . ALA A 1 85 ? 19.302 0.639 -31.848 1.00 71.62 85 ALA A C 1
ATOM 722 O O . ALA A 1 85 ? 18.579 0.038 -31.042 1.00 71.62 85 ALA A O 1
ATOM 723 N N . ARG A 1 86 ? 18.896 0.860 -33.103 1.00 71.81 86 ARG A N 1
ATOM 724 C CA . ARG A 1 86 ? 17.651 0.276 -33.624 1.00 71.81 86 ARG A CA 1
ATOM 725 C C . ARG A 1 86 ? 17.789 -1.230 -33.823 1.00 71.81 86 ARG A C 1
ATOM 727 O O . ARG A 1 86 ? 16.850 -1.942 -33.459 1.00 71.81 86 ARG A O 1
ATOM 734 N N . LYS A 1 87 ? 18.961 -1.685 -34.284 1.00 76.38 87 LYS A N 1
ATOM 735 C CA . LYS A 1 87 ? 19.322 -3.101 -34.478 1.00 76.38 87 LYS A CA 1
ATOM 736 C C . LYS A 1 87 ? 19.557 -3.854 -33.161 1.00 76.38 87 LYS A C 1
ATOM 738 O O . LYS A 1 87 ? 19.355 -5.064 -33.090 1.00 76.38 87 LYS A O 1
ATOM 743 N N . MET A 1 88 ? 19.944 -3.159 -32.088 1.00 77.88 88 MET A N 1
ATOM 744 C CA . MET A 1 88 ? 20.176 -3.785 -30.779 1.00 77.88 88 MET A CA 1
ATOM 745 C C . MET A 1 88 ? 18.944 -4.518 -30.234 1.00 77.88 88 MET A C 1
ATOM 747 O O . MET A 1 88 ? 17.825 -4.008 -30.289 1.00 77.88 88 MET A O 1
ATOM 751 N N . SER A 1 89 ? 19.148 -5.704 -29.641 1.00 83.69 89 SER A N 1
ATOM 752 C CA . SER A 1 89 ? 18.096 -6.475 -28.963 1.00 83.69 89 SER A CA 1
ATOM 753 C C . SER A 1 89 ? 17.524 -5.715 -27.756 1.00 83.69 89 SER A C 1
ATOM 755 O O . SER A 1 89 ? 18.191 -4.866 -27.167 1.00 83.69 89 SER A O 1
ATOM 757 N N . TRP A 1 90 ? 16.278 -6.016 -27.370 1.00 85.56 90 TRP A N 1
ATOM 758 C CA . TRP A 1 90 ? 15.670 -5.372 -26.196 1.00 85.56 90 TRP A CA 1
ATOM 759 C C . TRP A 1 90 ? 16.432 -5.689 -24.907 1.00 85.56 90 TRP A C 1
ATOM 761 O O . TRP A 1 90 ? 16.538 -4.836 -24.035 1.00 85.56 90 TRP A O 1
ATOM 771 N N . LEU A 1 91 ? 17.012 -6.887 -24.820 1.00 86.19 91 LEU A N 1
ATOM 772 C CA . LEU A 1 91 ? 17.862 -7.288 -23.704 1.00 86.19 91 LEU A CA 1
ATOM 773 C C . LEU A 1 91 ? 19.140 -6.440 -23.634 1.00 86.19 91 LEU A C 1
ATOM 775 O O . LEU A 1 91 ? 19.462 -5.912 -22.578 1.00 86.19 91 LEU A O 1
ATOM 779 N N . LYS A 1 92 ? 19.829 -6.251 -24.769 1.00 85.50 92 LYS A N 1
ATOM 780 C CA . LYS A 1 92 ? 21.067 -5.458 -24.840 1.00 85.50 92 LYS A CA 1
ATOM 781 C C . LYS A 1 92 ? 20.818 -3.982 -24.522 1.00 85.50 92 LYS A C 1
ATOM 783 O O . LYS A 1 92 ? 21.618 -3.358 -23.834 1.00 85.50 92 LYS A O 1
ATOM 788 N N . LEU A 1 93 ? 19.688 -3.446 -24.984 1.00 85.88 9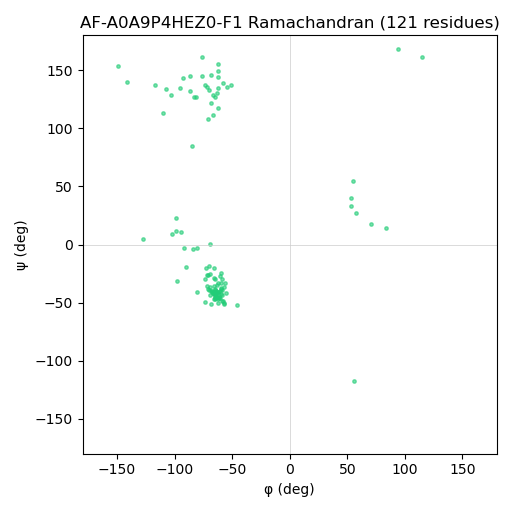3 LEU A N 1
ATOM 789 C CA . LEU A 1 93 ? 19.274 -2.080 -24.675 1.00 85.88 93 LEU A CA 1
ATOM 790 C C . LEU A 1 93 ? 18.932 -1.912 -23.186 1.00 85.88 93 LEU A C 1
ATOM 792 O O . LEU A 1 93 ? 19.346 -0.930 -22.581 1.00 85.88 93 LEU A O 1
ATOM 796 N N . GLY A 1 94 ? 18.242 -2.891 -22.589 1.00 86.62 94 GLY A N 1
ATOM 797 C CA . GLY A 1 94 ? 17.978 -2.929 -21.148 1.00 86.62 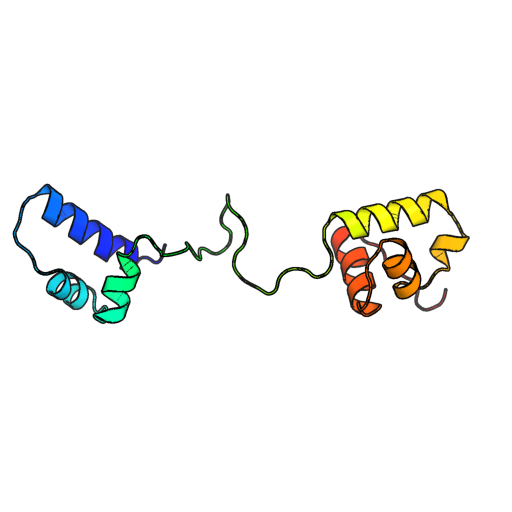94 GLY A CA 1
ATOM 798 C C . GLY A 1 94 ? 19.266 -2.972 -20.323 1.00 86.62 94 GLY A C 1
ATOM 799 O O . GLY A 1 94 ? 19.430 -2.181 -19.400 1.00 86.62 94 GLY A O 1
ATOM 800 N N . PHE A 1 95 ? 20.216 -3.824 -20.710 1.00 86.25 95 PHE A N 1
ATOM 801 C CA . PHE A 1 95 ? 21.520 -3.912 -20.054 1.00 86.25 95 PHE A CA 1
ATOM 802 C C . PHE A 1 95 ? 22.280 -2.577 -20.096 1.00 86.25 95 PHE A C 1
ATOM 804 O O . PHE A 1 95 ? 22.795 -2.130 -19.077 1.00 86.25 95 PHE A O 1
ATOM 811 N N . LYS A 1 96 ? 22.274 -1.884 -21.245 1.00 85.12 96 LYS A N 1
ATOM 812 C CA . LYS A 1 96 ? 22.938 -0.577 -21.405 1.00 85.12 96 LYS A CA 1
ATOM 813 C C . LYS A 1 96 ? 22.386 0.504 -20.464 1.00 85.12 96 LYS A C 1
ATOM 815 O O . LYS A 1 96 ? 23.124 1.411 -20.102 1.00 85.12 96 LYS A O 1
ATOM 820 N N . VAL A 1 97 ? 21.125 0.394 -20.039 1.00 87.19 97 VAL A N 1
ATOM 821 C CA . VAL A 1 97 ? 20.498 1.323 -19.080 1.00 87.19 97 VAL A CA 1
ATOM 822 C C . VAL A 1 97 ? 20.483 0.800 -17.637 1.00 87.19 97 VAL A C 1
ATOM 824 O O . VAL A 1 97 ? 19.790 1.367 -16.797 1.00 87.19 97 VAL A O 1
ATOM 827 N N . GLY A 1 98 ? 21.215 -0.279 -17.335 1.00 85.75 98 GLY A N 1
ATOM 828 C CA . GLY A 1 98 ? 21.335 -0.835 -15.980 1.00 85.75 98 GLY A CA 1
ATOM 829 C C . GLY A 1 98 ? 20.204 -1.780 -15.553 1.00 85.75 98 GLY A C 1
ATOM 830 O O . GLY A 1 98 ? 20.074 -2.089 -14.371 1.00 85.75 98 GLY A O 1
ATOM 831 N N . LEU A 1 99 ? 19.375 -2.262 -16.487 1.00 85.50 99 LEU A N 1
ATOM 832 C CA . LEU A 1 99 ? 18.371 -3.296 -16.212 1.00 85.50 99 LEU A CA 1
ATOM 833 C C . LEU A 1 99 ? 19.004 -4.689 -16.324 1.00 85.50 99 LEU A C 1
ATOM 835 O O . LEU A 1 99 ? 18.917 -5.346 -17.363 1.00 85.50 99 LEU A O 1
ATOM 839 N N . GLU A 1 100 ? 19.624 -5.150 -15.241 1.00 82.62 100 GLU A N 1
ATOM 840 C CA . GLU A 1 100 ? 20.172 -6.506 -15.139 1.00 82.62 100 GLU A CA 1
ATOM 841 C C . GLU A 1 100 ? 19.117 -7.521 -14.660 1.00 82.62 100 GLU A C 1
ATOM 843 O O . GLU A 1 100 ? 18.226 -7.211 -13.866 1.00 82.62 100 GLU A O 1
ATOM 848 N N . GLY A 1 101 ? 19.185 -8.758 -15.168 1.00 81.56 101 GLY A N 1
ATOM 849 C CA . GLY A 1 101 ? 18.294 -9.852 -14.747 1.00 81.56 101 GLY A CA 1
ATOM 850 C C . GLY A 1 101 ? 16.828 -9.719 -15.191 1.00 81.56 101 GLY A C 1
ATOM 851 O O . GLY A 1 101 ? 15.941 -10.371 -14.630 1.00 81.56 101 GLY A O 1
ATOM 852 N N . ILE A 1 102 ? 16.543 -8.871 -16.184 1.00 84.19 102 ILE A N 1
ATOM 853 C CA . ILE A 1 102 ? 15.195 -8.653 -16.721 1.00 84.19 102 ILE A CA 1
ATOM 854 C C . ILE A 1 102 ? 15.065 -9.292 -18.104 1.00 84.19 102 ILE A C 1
ATOM 856 O O . ILE A 1 102 ? 15.920 -9.131 -18.968 1.00 84.19 102 ILE A O 1
ATOM 860 N N . ASP A 1 103 ? 13.960 -10.010 -18.314 1.00 87.25 103 ASP A N 1
ATOM 861 C CA . ASP A 1 103 ? 13.667 -10.657 -19.590 1.00 87.25 103 ASP A CA 1
ATOM 862 C C . ASP A 1 103 ? 13.376 -9.637 -20.705 1.00 87.25 103 ASP A C 1
ATOM 864 O O . ASP A 1 103 ? 12.730 -8.606 -20.482 1.00 87.25 103 ASP A O 1
ATOM 868 N N . ALA A 1 104 ? 13.779 -9.966 -21.935 1.00 85.12 104 ALA A N 1
ATOM 869 C CA . ALA A 1 104 ? 13.625 -9.108 -23.107 1.00 85.12 104 ALA A CA 1
ATOM 870 C C . ALA A 1 104 ? 12.164 -8.697 -23.355 1.00 85.12 104 ALA A C 1
ATOM 872 O O . ALA A 1 104 ? 11.908 -7.569 -23.787 1.00 85.12 104 ALA A O 1
ATOM 873 N N . ARG A 1 105 ? 11.194 -9.572 -23.042 1.00 84.94 105 ARG A N 1
ATOM 874 C CA . ARG A 1 105 ? 9.761 -9.266 -23.157 1.00 84.94 105 ARG A CA 1
ATOM 875 C C . ARG A 1 105 ? 9.335 -8.181 -22.171 1.00 84.94 105 ARG A C 1
ATOM 877 O O . ARG A 1 105 ? 8.509 -7.340 -22.511 1.00 84.94 105 ARG A O 1
ATOM 884 N N . THR A 1 106 ? 9.917 -8.152 -20.972 1.00 86.50 106 THR A N 1
ATOM 885 C CA . THR A 1 106 ? 9.622 -7.114 -19.970 1.00 86.50 106 THR A CA 1
ATOM 886 C C . THR A 1 106 ? 10.094 -5.745 -20.460 1.00 86.50 106 THR A C 1
ATO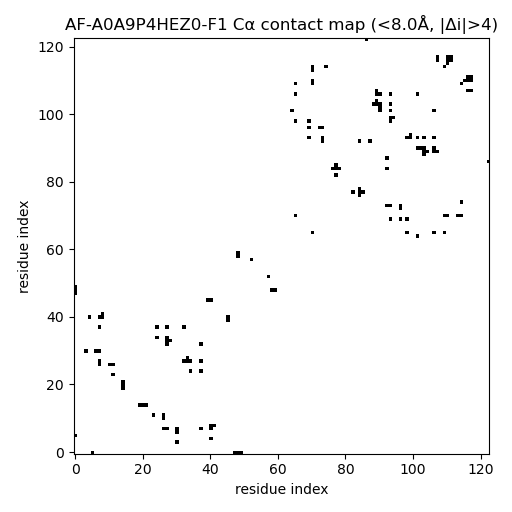M 888 O O . THR A 1 106 ? 9.347 -4.770 -20.370 1.00 86.50 106 THR A O 1
ATOM 891 N N . THR A 1 107 ? 11.289 -5.680 -21.050 1.00 85.69 107 THR A N 1
ATOM 892 C CA . THR A 1 107 ? 11.813 -4.453 -21.666 1.00 85.69 107 THR A CA 1
ATOM 893 C C . THR A 1 107 ? 10.973 -4.028 -22.870 1.00 85.69 107 THR A C 1
ATOM 895 O O . THR A 1 107 ? 10.633 -2.853 -22.997 1.00 85.69 107 THR A O 1
ATOM 898 N N . ALA A 1 108 ? 10.556 -4.977 -23.714 1.00 86.31 108 ALA A N 1
ATOM 899 C CA . ALA A 1 108 ? 9.683 -4.707 -24.854 1.00 86.31 108 ALA A CA 1
ATOM 900 C C . ALA A 1 108 ? 8.318 -4.148 -24.423 1.00 86.31 108 ALA A C 1
ATOM 902 O O . ALA A 1 108 ? 7.866 -3.156 -24.984 1.00 86.31 108 ALA A O 1
ATOM 903 N N . HIS A 1 109 ? 7.681 -4.725 -23.398 1.00 86.00 109 HIS A N 1
ATOM 904 C CA . HIS A 1 109 ? 6.424 -4.198 -22.861 1.00 86.00 109 HIS A CA 1
ATOM 905 C C . HIS A 1 109 ? 6.594 -2.811 -22.245 1.00 86.00 109 HIS A C 1
ATOM 907 O O . HIS A 1 109 ? 5.730 -1.960 -22.431 1.00 86.00 109 HIS A O 1
ATOM 913 N N . ALA A 1 110 ? 7.696 -2.558 -21.534 1.00 85.62 110 ALA A N 1
ATOM 914 C CA . ALA A 1 110 ? 7.960 -1.238 -20.974 1.00 85.62 110 ALA A CA 1
ATOM 915 C C . ALA A 1 110 ? 8.114 -0.180 -22.079 1.00 85.62 110 ALA A C 1
ATOM 917 O O . ALA A 1 110 ? 7.494 0.881 -21.995 1.00 85.62 110 ALA A O 1
ATOM 918 N N . MET A 1 111 ? 8.877 -0.497 -23.130 1.00 85.38 111 MET A N 1
ATOM 919 C CA . MET A 1 111 ? 9.100 0.375 -24.287 1.00 85.38 111 MET A CA 1
ATOM 920 C C . MET A 1 111 ? 7.842 0.559 -25.146 1.00 85.38 111 MET A C 1
ATOM 922 O O . MET A 1 111 ? 7.556 1.674 -25.575 1.00 85.38 111 MET A O 1
ATOM 926 N N . GLY A 1 112 ? 7.057 -0.498 -25.353 1.00 83.69 112 GLY A N 1
ATOM 927 C CA . GLY A 1 112 ? 5.793 -0.442 -26.088 1.00 83.69 112 GLY A CA 1
ATOM 928 C C . GLY A 1 112 ? 4.715 0.339 -25.340 1.00 83.69 112 GLY A C 1
ATOM 929 O O . GLY A 1 112 ? 4.154 1.280 -25.881 1.00 83.69 112 GLY A O 1
ATOM 930 N N . ASN A 1 113 ? 4.468 0.025 -24.068 1.00 80.31 113 ASN A N 1
ATOM 931 C CA . ASN A 1 113 ? 3.384 0.660 -23.311 1.00 80.31 113 ASN A CA 1
ATOM 932 C C . ASN A 1 113 ? 3.692 2.110 -22.911 1.00 80.31 113 ASN A C 1
ATOM 934 O O . ASN A 1 113 ? 2.766 2.894 -22.735 1.00 80.31 113 ASN A O 1
ATOM 938 N N . SER A 1 114 ? 4.970 2.461 -22.715 1.00 77.12 114 SER A N 1
ATOM 939 C CA . SER A 1 114 ? 5.350 3.800 -22.231 1.00 77.12 114 SER A CA 1
ATOM 940 C C . SER A 1 114 ? 5.768 4.750 -23.351 1.00 77.12 114 SER A C 1
ATOM 942 O O . SER A 1 114 ? 5.574 5.952 -23.220 1.00 77.12 114 SER A O 1
ATOM 944 N N . MET A 1 115 ? 6.356 4.228 -24.432 1.00 79.81 115 MET A N 1
ATOM 945 C CA . MET A 1 115 ? 6.942 5.027 -25.517 1.00 79.81 115 MET A CA 1
ATOM 946 C C . MET A 1 115 ? 6.409 4.631 -26.907 1.00 79.81 115 MET A C 1
ATOM 948 O O . MET A 1 115 ? 6.880 5.161 -27.907 1.00 79.81 115 MET A O 1
ATOM 952 N N . SER A 1 116 ? 5.433 3.714 -26.993 1.00 81.00 116 SER A N 1
ATOM 953 C CA . SER A 1 116 ? 4.831 3.223 -28.249 1.00 81.00 116 SER A CA 1
ATOM 954 C C . SER A 1 116 ? 5.825 2.606 -29.242 1.00 81.00 116 SER A C 1
ATOM 956 O O . SER A 1 116 ? 5.594 2.597 -30.450 1.00 81.00 116 SER A O 1
ATOM 958 N N . TYR 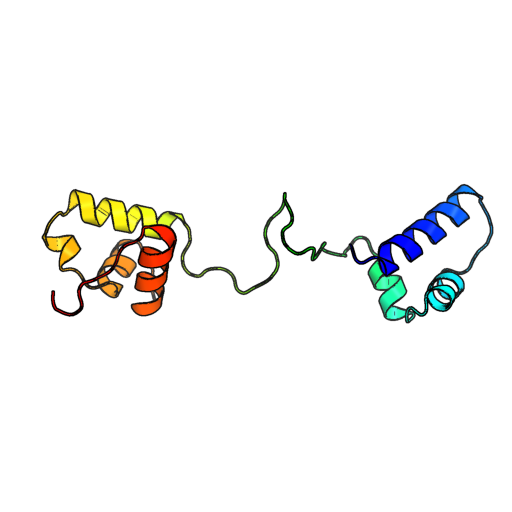A 1 117 ? 6.947 2.065 -28.753 1.00 78.88 117 TYR A N 1
ATOM 959 C CA . TYR A 1 117 ? 7.901 1.371 -29.615 1.00 78.88 117 TYR A CA 1
ATOM 960 C C . TYR A 1 117 ? 7.496 -0.077 -29.868 1.00 78.88 117 TYR A C 1
ATOM 962 O O . TYR A 1 117 ? 7.394 -0.886 -28.945 1.00 78.88 117 TYR A O 1
ATOM 970 N N . HIS A 1 118 ? 7.425 -0.435 -31.145 1.00 72.25 118 HIS A N 1
ATOM 971 C CA . HIS A 1 118 ? 7.282 -1.811 -31.603 1.00 72.25 118 HIS A CA 1
ATOM 972 C C . HIS A 1 118 ? 8.517 -2.197 -32.416 1.00 72.25 118 HIS A C 1
ATOM 974 O O . HIS A 1 118 ? 9.027 -1.401 -33.205 1.00 72.25 118 HIS A O 1
ATOM 980 N N . LYS A 1 119 ? 9.037 -3.410 -32.206 1.00 66.94 119 LYS A N 1
ATOM 981 C CA . LYS A 1 119 ? 9.998 -3.982 -33.152 1.00 66.94 119 LYS A CA 1
ATOM 982 C C . LYS A 1 119 ? 9.230 -4.686 -34.252 1.00 66.94 119 LYS A C 1
ATOM 984 O O . LYS A 1 119 ? 8.326 -5.464 -33.957 1.00 66.94 119 LYS A O 1
ATOM 989 N N . CYS A 1 120 ? 9.605 -4.407 -35.493 1.00 61.91 120 CYS A N 1
ATOM 990 C CA . CYS A 1 120 ? 9.170 -5.213 -36.618 1.00 61.91 120 CYS A CA 1
ATOM 991 C C . CYS A 1 120 ? 9.712 -6.636 -36.426 1.00 61.91 120 CYS A C 1
ATOM 993 O O . CYS A 1 120 ? 10.873 -6.806 -36.068 1.00 61.91 120 CYS A O 1
ATOM 995 N N . ILE A 1 121 ? 8.871 -7.649 -36.638 1.00 54.06 121 ILE A N 1
ATOM 996 C CA . ILE A 1 121 ? 9.245 -9.068 -36.495 1.00 54.06 121 ILE A CA 1
ATOM 997 C C . ILE A 1 121 ? 10.299 -9.473 -37.547 1.00 54.06 121 ILE A C 1
ATOM 999 O O . ILE A 1 121 ? 11.021 -10.443 -37.351 1.00 54.06 121 ILE A O 1
ATOM 1003 N N . ALA A 1 122 ? 10.413 -8.705 -38.635 1.00 40.44 122 ALA A N 1
ATOM 1004 C CA . ALA A 1 122 ? 11.282 -8.978 -39.775 1.00 40.44 122 ALA A CA 1
ATOM 1005 C C . ALA A 1 122 ? 12.582 -8.141 -39.817 1.00 40.44 122 ALA A C 1
ATOM 1007 O O . ALA A 1 122 ? 13.255 -8.153 -40.845 1.00 40.44 122 ALA A O 1
ATOM 1008 N N . CYS A 1 123 ? 12.926 -7.385 -38.762 1.00 45.88 123 CYS A N 1
ATOM 1009 C CA . CYS A 1 123 ? 14.094 -6.486 -38.742 1.00 45.88 123 CYS A CA 1
ATOM 1010 C C . CYS A 1 123 ? 14.976 -6.671 -37.502 1.00 45.88 123 CYS A C 1
ATOM 1012 O O . CYS A 1 123 ? 14.420 -6.681 -36.377 1.00 45.88 123 CYS A O 1
#

Secondary structure (DSSP, 8-state):
--HHHHHHHHHHHHHHHTT----HHHHHHHTT--HHHHHHHH-TT-----TT-SSS---SSPPPSS-THHHHHHHHHHHHSHHHHHHS-HHHHHHHTT-TT--HHHHHHHHHHHH-----TT-

Foldseek 3Di:
DDPLLVQLVVVVVVCVVVVPDDDSVVSCVVSVHDPVRSCQSPDPPDDDQDDPDVDDDNPDDDPQLDDLVLLVVLVVCCVVVPPVSLPDQLVRSCVVSPSPPDDSVSSQCSNCVNVVDDRDPVD

Mean predicted aligned error: 12.1 Å

Organism: NCBI:txid210430

pLDDT: mean 81.25, std 12.52, ra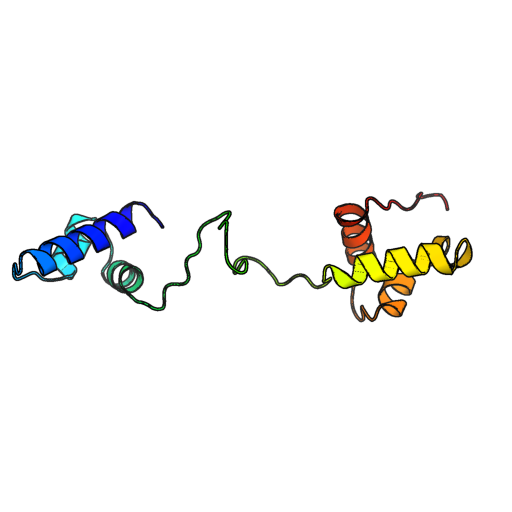nge [40.44, 95.75]

Solvent-accessible surface area (backbone atoms only — not comparable to full-atom values): 7717 Å² total; per-residue (Å²): 125,58,73,68,50,54,49,52,54,48,52,51,52,49,35,58,75,69,68,52,91,78,58,72,62,61,53,20,55,75,70,75,37,54,73,72,54,41,54,54,64,70,43,84,85,56,75,84,78,59,82,86,59,96,72,77,82,84,82,75,77,80,81,72,91,70,55,81,64,49,51,51,52,47,49,48,47,35,63,73,54,39,69,65,45,65,72,47,50,50,44,60,47,34,44,76,66,69,46,72,98,58,57,40,66,59,45,42,48,49,31,28,77,74,68,71,50,77,82,61,94,89,111

Sequence (123 aa):
ETPTRAKVRGAIRFLEAKKIPYFKQDVFDHFAVSHRQGWAMISEAYKDRQHHRPKGEEHRGRPRKVTIWHPKEMDRTRKEDGFEARKMSWLKLGFKVGLEGIDARTTAHAMGNSMSYHKCIAC

Radius of gyration: 25.38 Å; Cα contacts (8 Å, |Δi|>4): 82; chains: 1; bounding box: 48×25×67 Å